Protein AF-A0A2A4T6I7-F1 (afdb_monomer_lite)

pLDDT: mean 93.02, std 5.35, range [56.22, 97.38]

Radius of gyration: 20.22 Å; chains: 1; bounding box: 38×18×55 Å

Sequence (75 aa):
MSVFFLVIVLVGWFTSEYFGNPGILIFAIIFSVGMNGTSFWFSDKIAIRSAGAKEADGNQYKDLHNIVENLAITA

Foldseek 3Di:
DVVQLVVLLVVQVVVCVVVVHCVSNVVSNVVSVVVVVCCVVCVVVVVCVVVVHDDDPCVNPVVVVVVVVVVVVVD

Structure (mmCIF, N/CA/C/O backbone):
data_AF-A0A2A4T6I7-F1
#
_entry.id   AF-A0A2A4T6I7-F1
#
loop_
_atom_site.group_PDB
_atom_site.id
_atom_site.type_symbol
_atom_site.label_atom_id
_atom_site.label_alt_id
_atom_site.label_comp_id
_atom_site.label_asym_id
_atom_site.label_entity_id
_atom_site.label_seq_id
_atom_site.pdbx_PDB_ins_code
_atom_site.Cartn_x
_atom_site.Cartn_y
_atom_site.Cartn_z
_atom_site.occupancy
_atom_site.B_iso_or_equiv
_atom_site.auth_seq_id
_atom_site.auth_comp_id
_atom_site.auth_asym_id
_atom_site.auth_atom_id
_atom_site.pdbx_PDB_model_num
ATOM 1 N N . MET A 1 1 ? 3.806 -7.806 2.775 1.00 77.44 1 MET A N 1
ATOM 2 C CA . MET A 1 1 ? 4.554 -6.680 2.176 1.00 77.44 1 MET A CA 1
ATOM 3 C C . MET A 1 1 ? 5.622 -7.168 1.194 1.00 77.44 1 MET A C 1
ATOM 5 O O . MET A 1 1 ? 5.478 -6.898 0.009 1.00 77.44 1 MET A O 1
ATOM 9 N N . SER A 1 2 ? 6.578 -8.022 1.590 1.00 85.81 2 SER A N 1
ATOM 10 C CA . SER A 1 2 ? 7.620 -8.536 0.669 1.00 85.81 2 SER A CA 1
ATOM 11 C C . SER A 1 2 ? 7.099 -9.361 -0.519 1.00 85.81 2 SER A C 1
ATOM 13 O O . SER A 1 2 ? 7.609 -9.223 -1.625 1.00 85.81 2 SER A O 1
ATOM 15 N N . VAL A 1 3 ? 6.050 -10.172 -0.328 1.00 93.69 3 VAL A N 1
ATOM 16 C CA . VAL A 1 3 ? 5.437 -10.954 -1.424 1.00 93.69 3 VAL A CA 1
ATOM 17 C C . VAL A 1 3 ? 4.832 -10.042 -2.493 1.00 93.69 3 VAL A C 1
ATOM 19 O O . VAL A 1 3 ? 5.070 -10.251 -3.675 1.00 93.69 3 VAL A O 1
ATOM 22 N N . PHE A 1 4 ? 4.106 -8.996 -2.087 1.00 92.38 4 PHE A N 1
ATOM 23 C CA . PHE A 1 4 ? 3.540 -8.015 -3.017 1.00 92.38 4 PHE A CA 1
ATOM 24 C C . PHE A 1 4 ? 4.638 -7.332 -3.836 1.00 92.38 4 PHE A C 1
ATOM 26 O O . PHE A 1 4 ? 4.528 -7.253 -5.055 1.00 92.38 4 PHE A O 1
ATOM 33 N N . PHE A 1 5 ? 5.728 -6.917 -3.181 1.00 93.69 5 PHE A N 1
ATOM 34 C CA . PHE A 1 5 ? 6.871 -6.323 -3.870 1.00 93.69 5 PHE A CA 1
ATOM 35 C C . PHE A 1 5 ? 7.473 -7.261 -4.918 1.00 93.69 5 PHE A C 1
ATOM 37 O O . PHE A 1 5 ? 7.634 -6.868 -6.070 1.00 93.69 5 PHE A O 1
ATOM 44 N N . LEU A 1 6 ? 7.740 -8.515 -4.547 1.00 95.88 6 LEU A N 1
ATOM 45 C CA . LEU A 1 6 ? 8.288 -9.509 -5.470 1.00 95.88 6 LEU A CA 1
ATOM 46 C C . LEU A 1 6 ? 7.366 -9.753 -6.668 1.00 95.88 6 LEU A C 1
ATOM 48 O O . LEU A 1 6 ? 7.840 -9.791 -7.799 1.00 95.88 6 LEU A O 1
ATOM 52 N N . VAL A 1 7 ? 6.056 -9.865 -6.438 1.00 96.94 7 VAL A N 1
ATOM 53 C CA . VAL A 1 7 ? 5.076 -10.061 -7.515 1.00 96.94 7 VAL A CA 1
ATOM 54 C C . VAL A 1 7 ? 5.063 -8.868 -8.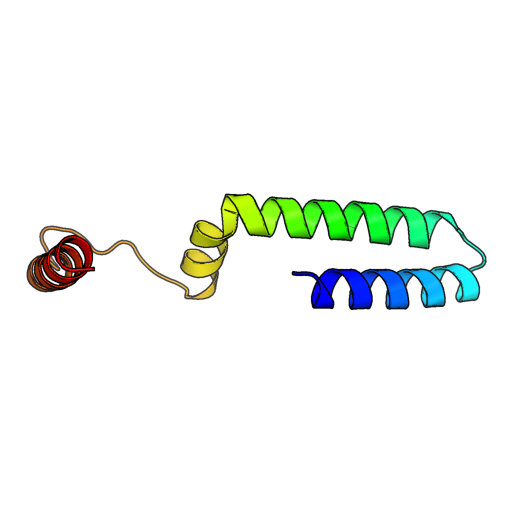473 1.00 96.94 7 VAL A C 1
ATOM 56 O O . VAL A 1 7 ? 5.150 -9.067 -9.682 1.00 96.94 7 VAL A O 1
ATOM 59 N N . ILE A 1 8 ? 5.006 -7.634 -7.961 1.00 96.81 8 ILE A N 1
ATOM 60 C CA . ILE A 1 8 ? 4.987 -6.433 -8.811 1.00 96.81 8 ILE A CA 1
ATOM 61 C C . ILE A 1 8 ? 6.287 -6.284 -9.604 1.00 96.81 8 ILE A C 1
ATOM 63 O O . ILE A 1 8 ? 6.237 -5.968 -10.790 1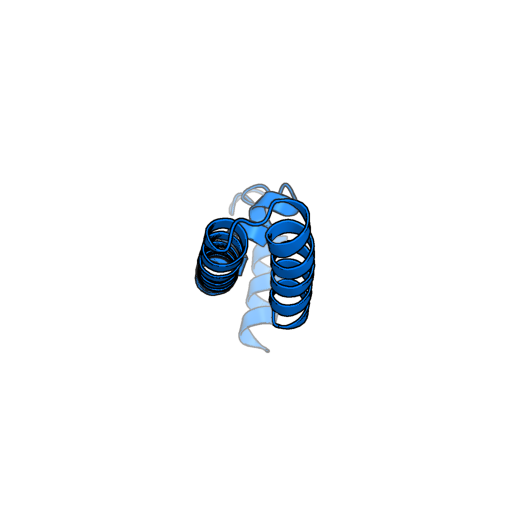.00 96.81 8 ILE A O 1
ATOM 67 N N . VAL A 1 9 ? 7.442 -6.547 -8.990 1.00 96.00 9 VAL A N 1
ATOM 68 C CA . VAL A 1 9 ? 8.734 -6.483 -9.686 1.00 96.00 9 VAL A CA 1
ATOM 69 C C . VAL A 1 9 ? 8.840 -7.561 -10.765 1.00 96.00 9 VAL A C 1
ATOM 71 O O . VAL A 1 9 ? 9.290 -7.255 -11.864 1.00 96.00 9 VAL A O 1
ATOM 74 N N . LEU A 1 10 ? 8.378 -8.790 -10.506 1.00 97.25 10 LEU A N 1
ATOM 75 C CA . LEU A 1 10 ? 8.368 -9.863 -11.508 1.00 97.25 10 LEU A CA 1
ATOM 76 C C . LEU A 1 10 ? 7.471 -9.527 -12.704 1.00 97.25 10 LEU A C 1
ATOM 78 O O . LEU A 1 10 ? 7.894 -9.678 -13.850 1.00 97.25 10 LEU A O 1
ATOM 82 N N . VAL A 1 11 ? 6.257 -9.028 -12.451 1.00 97.19 11 VAL A N 1
ATOM 83 C CA . VAL A 1 11 ? 5.342 -8.581 -13.514 1.00 97.19 11 VAL A CA 1
ATOM 84 C C . VAL A 1 11 ? 5.945 -7.404 -14.280 1.00 97.19 11 VAL A C 1
ATOM 86 O O . VAL A 1 11 ? 5.920 -7.394 -15.510 1.00 97.19 11 VAL A O 1
ATOM 89 N N . GLY A 1 12 ? 6.524 -6.434 -13.570 1.00 96.25 12 GLY A N 1
ATOM 90 C CA . GLY A 1 12 ? 7.191 -5.280 -14.164 1.00 96.25 12 GLY A CA 1
ATOM 91 C C . GLY A 1 12 ? 8.369 -5.678 -15.047 1.00 96.25 12 GLY A C 1
ATOM 92 O O . GLY A 1 12 ? 8.509 -5.135 -16.137 1.00 96.25 12 GLY A O 1
ATOM 93 N N . TRP A 1 13 ? 9.169 -6.660 -14.626 1.00 96.56 13 TRP A N 1
ATOM 94 C CA . TRP A 1 13 ? 10.302 -7.173 -15.397 1.00 96.56 13 TRP A CA 1
ATOM 95 C C . TRP A 1 13 ? 9.841 -7.870 -16.678 1.00 96.56 13 TRP A C 1
ATOM 97 O O . TRP A 1 13 ? 10.278 -7.497 -17.763 1.00 96.56 13 TRP A O 1
ATOM 107 N N . PHE A 1 14 ? 8.883 -8.798 -16.576 1.00 97.38 14 PHE A N 1
ATOM 108 C CA . PHE A 1 14 ? 8.326 -9.486 -17.745 1.00 97.38 14 PHE A CA 1
ATOM 109 C C . PHE A 1 14 ? 7.723 -8.502 -18.759 1.00 97.38 14 PHE A C 1
ATOM 111 O O . PHE A 1 14 ? 7.958 -8.595 -19.962 1.00 97.38 14 PHE A O 1
ATOM 118 N N . THR A 1 15 ? 6.974 -7.519 -18.260 1.00 96.19 15 THR A N 1
ATOM 119 C CA . THR A 1 15 ? 6.338 -6.485 -19.083 1.00 96.19 15 THR A CA 1
ATOM 120 C C . THR A 1 15 ? 7.382 -5.555 -19.708 1.00 96.19 15 THR A C 1
ATOM 122 O O . THR A 1 15 ? 7.272 -5.195 -20.876 1.00 96.19 15 THR A O 1
ATOM 125 N N . SER A 1 16 ? 8.424 -5.190 -18.960 1.00 96.44 16 SER A N 1
ATOM 126 C CA . SER A 1 16 ? 9.519 -4.349 -19.445 1.00 96.44 16 SER A CA 1
ATOM 127 C C . SER A 1 16 ? 10.236 -4.978 -20.636 1.00 96.44 16 SER A C 1
ATOM 129 O O . SER A 1 16 ? 10.460 -4.280 -21.623 1.00 96.44 16 SER A O 1
ATOM 131 N N . GLU A 1 17 ? 10.500 -6.286 -20.584 1.00 95.25 17 GLU A N 1
ATOM 132 C CA . GLU A 1 17 ? 11.128 -7.001 -21.698 1.00 95.25 17 GLU A CA 1
ATOM 133 C C . GLU A 1 17 ? 10.187 -7.186 -22.885 1.00 95.25 17 GLU A C 1
ATOM 135 O O . GLU A 1 17 ? 10.582 -6.951 -24.025 1.00 95.25 17 GLU A O 1
ATOM 140 N N . TYR A 1 18 ? 8.918 -7.526 -22.642 1.00 96.44 18 TYR A N 1
ATOM 141 C CA . TYR A 1 18 ? 7.938 -7.690 -23.719 1.00 96.44 18 TYR A CA 1
ATOM 142 C C . TYR A 1 18 ? 7.763 -6.412 -24.556 1.00 96.44 18 TYR A C 1
ATOM 144 O O . TYR A 1 18 ? 7.641 -6.473 -25.778 1.00 96.44 18 TYR A O 1
ATOM 152 N N . PHE A 1 19 ? 7.770 -5.246 -23.906 1.00 95.56 19 PHE A N 1
ATOM 153 C CA . PHE A 1 19 ? 7.644 -3.949 -24.573 1.00 95.56 19 PHE A CA 1
ATOM 154 C C . PHE A 1 19 ? 8.993 -3.289 -24.904 1.00 95.56 19 PHE A C 1
ATOM 156 O O . PHE A 1 19 ? 9.001 -2.184 -25.447 1.00 95.56 19 PHE A O 1
ATOM 163 N N . GLY A 1 20 ? 10.124 -3.922 -24.566 1.00 95.06 20 GLY A N 1
ATOM 164 C CA . GLY A 1 20 ? 11.468 -3.371 -24.763 1.00 95.06 20 GLY A CA 1
ATOM 165 C C . GLY A 1 20 ? 11.693 -2.019 -24.074 1.00 95.06 20 GLY A C 1
ATOM 166 O O . GLY A 1 20 ? 12.471 -1.198 -24.559 1.00 95.06 20 GLY A O 1
ATOM 167 N N . ASN A 1 21 ? 10.977 -1.744 -22.979 1.00 95.81 21 ASN A N 1
ATOM 168 C CA . ASN A 1 21 ? 10.992 -0.450 -22.302 1.00 95.81 21 ASN A CA 1
ATOM 169 C C . ASN A 1 21 ? 11.406 -0.604 -20.826 1.00 95.81 21 ASN A C 1
ATOM 171 O O . ASN A 1 21 ? 10.576 -0.991 -19.992 1.00 95.81 21 ASN A O 1
ATOM 175 N N . PRO A 1 22 ? 12.654 -0.246 -20.461 1.00 93.06 22 PRO A N 1
ATOM 176 C CA . PRO A 1 22 ? 13.150 -0.343 -19.084 1.00 93.06 22 PRO A CA 1
ATOM 177 C C . PRO A 1 22 ? 12.427 0.598 -18.108 1.00 93.06 22 PRO A C 1
ATOM 179 O O . PRO A 1 22 ? 12.418 0.358 -16.899 1.00 93.06 22 PRO A O 1
ATOM 182 N N . GLY A 1 23 ? 11.765 1.646 -18.611 1.00 96.50 23 GLY A N 1
ATOM 183 C CA . GLY A 1 23 ? 10.977 2.571 -17.798 1.00 96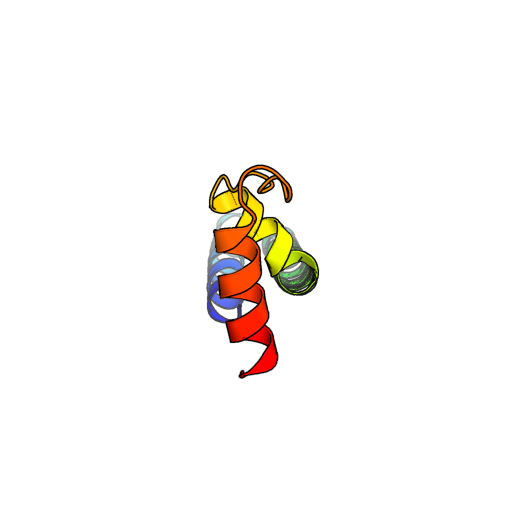.50 23 GLY A CA 1
ATOM 184 C C . GLY A 1 23 ? 9.816 1.896 -17.064 1.00 96.50 23 GLY A C 1
ATOM 185 O O . GLY A 1 23 ? 9.460 2.325 -15.968 1.00 96.50 23 GLY A O 1
ATOM 186 N N . ILE A 1 24 ? 9.271 0.802 -17.612 1.00 95.75 24 ILE A N 1
ATOM 187 C CA . ILE A 1 24 ? 8.183 0.034 -16.985 1.00 95.75 24 ILE A CA 1
ATOM 188 C C . ILE A 1 24 ? 8.665 -0.613 -15.682 1.00 95.75 24 ILE A C 1
ATOM 190 O O . ILE A 1 24 ? 7.982 -0.521 -14.661 1.00 95.75 24 ILE A O 1
ATOM 194 N N . LEU A 1 25 ? 9.859 -1.211 -15.683 1.00 95.94 25 LEU A N 1
ATOM 195 C CA . LEU A 1 25 ? 10.426 -1.827 -14.485 1.00 95.94 25 LEU A CA 1
ATOM 196 C C . LEU A 1 25 ? 10.737 -0.778 -13.409 1.00 95.94 25 LEU A C 1
ATOM 198 O O . LEU A 1 25 ? 10.408 -0.978 -12.240 1.00 95.94 25 LEU A O 1
ATOM 202 N N . ILE A 1 26 ? 11.314 0.362 -13.803 1.00 96.00 26 ILE A N 1
ATOM 203 C CA . ILE A 1 26 ? 11.607 1.473 -12.884 1.00 96.00 26 ILE A CA 1
ATOM 204 C C . ILE A 1 26 ? 10.312 1.983 -12.240 1.00 96.00 26 ILE A C 1
ATOM 206 O O . ILE A 1 26 ? 10.244 2.129 -11.017 1.00 96.00 26 ILE A O 1
ATOM 210 N N . PHE A 1 27 ? 9.265 2.196 -13.042 1.00 96.94 27 PHE A N 1
ATOM 211 C CA . PHE A 1 27 ? 7.951 2.587 -12.541 1.00 96.94 27 PHE A CA 1
ATOM 212 C C . PHE A 1 27 ? 7.376 1.544 -11.575 1.00 96.94 27 PHE A C 1
ATOM 214 O O . PHE A 1 27 ? 6.932 1.910 -10.489 1.00 96.94 27 PHE A O 1
ATOM 221 N N . ALA A 1 28 ? 7.421 0.254 -11.923 1.00 96.44 28 ALA A N 1
ATOM 222 C CA . ALA A 1 28 ? 6.908 -0.825 -11.082 1.00 96.44 28 ALA A CA 1
ATOM 223 C C . ALA A 1 28 ? 7.609 -0.883 -9.714 1.00 96.44 28 ALA A C 1
ATOM 225 O O . ALA A 1 28 ? 6.947 -1.049 -8.689 1.00 96.44 28 ALA A O 1
ATOM 226 N N . ILE A 1 29 ? 8.932 -0.687 -9.679 1.00 96.12 29 ILE A N 1
ATOM 227 C CA . ILE A 1 29 ? 9.706 -0.635 -8.432 1.00 96.12 29 ILE A CA 1
ATOM 228 C C . ILE A 1 29 ? 9.279 0.568 -7.586 1.00 96.12 29 ILE A C 1
ATOM 230 O O . ILE A 1 29 ? 8.933 0.391 -6.417 1.00 96.12 29 ILE A O 1
ATOM 234 N N . ILE A 1 30 ? 9.258 1.777 -8.161 1.00 97.12 30 ILE A N 1
ATOM 235 C CA . ILE A 1 30 ? 8.863 3.004 -7.445 1.00 97.12 30 ILE A CA 1
ATOM 236 C C . ILE A 1 30 ? 7.437 2.871 -6.908 1.00 97.12 30 ILE A C 1
ATOM 238 O O . ILE A 1 30 ? 7.190 3.135 -5.730 1.00 97.12 30 ILE A O 1
ATOM 242 N N . PHE A 1 31 ? 6.512 2.411 -7.750 1.00 95.94 31 PHE A N 1
ATOM 243 C CA . PHE A 1 31 ? 5.126 2.166 -7.377 1.00 95.94 31 PHE A CA 1
ATOM 244 C C . PHE A 1 31 ? 5.034 1.169 -6.224 1.00 95.94 31 PHE A C 1
ATOM 246 O O . PHE A 1 31 ? 4.369 1.435 -5.226 1.00 95.94 31 PHE A O 1
ATOM 253 N N . SER A 1 32 ? 5.741 0.041 -6.315 1.00 95.56 32 SER A N 1
ATOM 254 C CA . SER A 1 32 ? 5.698 -0.976 -5.275 1.00 95.56 32 SER A CA 1
ATOM 255 C C . SER A 1 32 ? 6.275 -0.478 -3.952 1.00 95.56 32 SER A C 1
ATOM 257 O O . SER A 1 32 ? 5.718 -0.781 -2.898 1.00 95.56 32 SER A O 1
ATOM 259 N N . VAL A 1 33 ? 7.377 0.274 -3.970 1.00 95.31 33 VAL A N 1
ATOM 260 C CA . VAL A 1 33 ? 7.957 0.858 -2.751 1.00 95.31 33 VAL A CA 1
ATOM 261 C C . VAL A 1 33 ? 7.002 1.890 -2.152 1.00 95.31 33 VAL A C 1
ATOM 263 O O . VAL A 1 33 ? 6.724 1.833 -0.955 1.00 95.31 33 VAL A O 1
ATOM 266 N N . GLY A 1 34 ? 6.427 2.767 -2.978 1.00 95.31 34 GLY A N 1
ATOM 267 C CA . GLY A 1 34 ? 5.424 3.741 -2.546 1.00 95.31 34 GLY A CA 1
ATOM 268 C C . GLY A 1 34 ? 4.184 3.080 -1.938 1.00 95.31 34 GLY A C 1
ATOM 269 O O . GLY A 1 34 ? 3.713 3.494 -0.879 1.00 95.31 34 GLY A O 1
ATOM 270 N N . MET A 1 35 ? 3.693 1.999 -2.545 1.00 93.00 35 MET A N 1
ATOM 271 C CA . MET A 1 35 ? 2.570 1.216 -2.025 1.00 93.00 35 MET A CA 1
ATOM 272 C C . MET A 1 35 ? 2.908 0.502 -0.717 1.00 93.00 35 MET A C 1
ATOM 274 O O . MET A 1 35 ? 2.084 0.485 0.194 1.00 93.00 35 MET A O 1
ATOM 278 N N . ASN A 1 36 ? 4.113 -0.058 -0.581 1.00 92.75 36 ASN A N 1
ATOM 279 C CA . ASN A 1 36 ? 4.545 -0.661 0.682 1.00 92.75 36 ASN A CA 1
ATOM 280 C C . ASN A 1 36 ? 4.656 0.392 1.786 1.00 92.75 36 ASN A C 1
ATOM 282 O O . ASN A 1 36 ? 4.184 0.153 2.893 1.00 92.75 36 ASN A O 1
ATOM 286 N N . GLY A 1 37 ? 5.221 1.562 1.477 1.00 93.19 37 GLY A N 1
ATOM 287 C CA . GLY A 1 37 ? 5.295 2.672 2.417 1.00 93.19 37 GLY A CA 1
ATOM 288 C C . GLY A 1 37 ? 3.904 3.127 2.851 1.00 93.19 37 GLY A C 1
ATOM 289 O O . GLY A 1 37 ? 3.562 3.050 4.026 1.00 93.19 37 GLY A O 1
ATOM 290 N N . THR A 1 38 ? 3.055 3.530 1.909 1.00 90.88 38 THR A N 1
ATOM 291 C CA . THR A 1 38 ? 1.686 3.975 2.227 1.00 90.88 38 THR A CA 1
ATOM 292 C C . THR A 1 38 ? 0.890 2.916 2.991 1.00 90.88 38 THR A C 1
ATOM 294 O O . THR A 1 38 ? 0.229 3.251 3.970 1.00 90.88 38 THR A O 1
ATOM 297 N N . SER A 1 39 ? 1.017 1.639 2.627 1.00 89.69 39 SER A N 1
ATOM 298 C CA . SER A 1 39 ? 0.380 0.545 3.365 1.00 89.69 39 SER A CA 1
ATOM 299 C C . SER A 1 39 ? 0.937 0.383 4.776 1.00 89.69 39 SER A C 1
ATOM 301 O O . SER A 1 39 ? 0.187 -0.003 5.658 1.00 89.69 39 SER A O 1
ATOM 303 N N . PHE A 1 40 ? 2.217 0.672 5.019 1.00 90.12 40 PHE A N 1
ATOM 304 C CA . PHE A 1 40 ? 2.808 0.607 6.355 1.00 90.12 40 PHE A CA 1
ATOM 305 C C . PHE A 1 40 ? 2.290 1.738 7.258 1.00 90.12 40 PHE A C 1
ATOM 307 O O . PHE A 1 40 ? 1.781 1.460 8.341 1.00 90.12 40 PHE A O 1
ATOM 314 N N . TRP A 1 41 ? 2.343 2.993 6.794 1.00 92.12 41 TRP A N 1
ATOM 315 C CA . TRP A 1 41 ? 1.941 4.163 7.596 1.00 92.12 41 TRP A CA 1
ATOM 316 C C . TRP A 1 41 ? 0.428 4.361 7.731 1.00 92.12 41 TRP A C 1
ATOM 318 O O . TRP A 1 41 ? -0.007 4.983 8.693 1.00 92.12 41 TRP A O 1
ATOM 328 N N . PHE A 1 42 ? -0.369 3.866 6.783 1.00 93.88 42 PHE A N 1
ATOM 329 C CA . PHE A 1 42 ? -1.826 4.047 6.771 1.00 93.88 42 PHE A CA 1
ATOM 330 C C . PHE A 1 42 ? -2.591 2.714 6.803 1.00 93.88 42 PHE A C 1
ATOM 332 O O . PHE A 1 42 ? -3.747 2.659 6.374 1.00 93.88 42 PHE A O 1
ATOM 339 N N . SER A 1 43 ? -1.954 1.633 7.275 1.00 92.56 43 SER A N 1
ATOM 340 C CA . SER A 1 43 ? -2.552 0.285 7.335 1.00 92.56 43 SER A CA 1
ATOM 341 C C . SER A 1 43 ? -3.882 0.262 8.086 1.00 92.56 43 SER A C 1
ATOM 343 O O . SER A 1 43 ? -4.840 -0.343 7.608 1.00 92.56 43 SER A O 1
ATOM 345 N N . ASP A 1 44 ? -3.957 0.954 9.222 1.00 92.31 44 ASP A N 1
ATOM 346 C CA . ASP A 1 44 ? -5.147 1.091 10.062 1.00 92.31 44 ASP A CA 1
ATOM 347 C C . ASP A 1 44 ? -6.320 1.682 9.269 1.00 92.31 44 ASP A C 1
ATOM 349 O O . ASP A 1 44 ? -7.401 1.096 9.196 1.00 92.31 44 ASP A O 1
ATOM 353 N N . LYS A 1 45 ? -6.089 2.800 8.573 1.00 91.50 45 LYS A N 1
ATOM 354 C CA . LYS A 1 45 ? -7.127 3.487 7.795 1.00 91.50 45 LYS A CA 1
ATOM 355 C C . LYS A 1 45 ? -7.580 2.656 6.607 1.00 91.50 45 LYS A C 1
ATOM 357 O O . LYS A 1 45 ? -8.763 2.669 6.267 1.00 91.50 45 LYS A O 1
ATOM 362 N N . ILE A 1 46 ? -6.649 1.951 5.967 1.00 91.12 46 ILE A N 1
ATOM 363 C CA . ILE A 1 46 ? -6.952 1.054 4.851 1.00 91.12 46 ILE A CA 1
ATOM 364 C C . ILE A 1 46 ? -7.832 -0.101 5.341 1.00 91.12 46 ILE A C 1
ATOM 366 O O . ILE A 1 46 ? -8.846 -0.376 4.706 1.00 91.12 46 ILE A O 1
ATOM 370 N N . ALA A 1 47 ? -7.497 -0.723 6.475 1.00 94.00 47 ALA A N 1
ATOM 371 C CA . ALA A 1 47 ? -8.259 -1.831 7.051 1.00 94.00 47 ALA A CA 1
ATOM 372 C C . ALA A 1 47 ? -9.670 -1.411 7.499 1.00 94.00 47 ALA A C 1
ATOM 374 O O . ALA A 1 47 ? -10.649 -2.083 7.184 1.00 94.00 47 ALA A O 1
ATOM 375 N N . ILE A 1 48 ? -9.795 -0.266 8.178 1.00 94.19 48 ILE A N 1
ATOM 376 C CA . ILE A 1 48 ? -11.093 0.279 8.612 1.00 94.19 48 ILE A CA 1
ATOM 377 C C . ILE A 1 48 ? -11.993 0.536 7.395 1.00 94.19 48 ILE A C 1
ATOM 379 O O . ILE A 1 48 ? -13.159 0.137 7.374 1.00 94.19 48 ILE A O 1
ATOM 383 N N . ARG A 1 49 ? -11.448 1.164 6.345 1.00 93.62 49 ARG A N 1
ATOM 384 C CA . ARG A 1 49 ? -12.204 1.465 5.122 1.00 93.62 49 ARG A CA 1
ATOM 385 C C . ARG A 1 49 ? -12.556 0.213 4.325 1.00 93.62 49 ARG A C 1
ATOM 387 O O . ARG A 1 49 ? -13.666 0.140 3.807 1.00 93.62 49 ARG A O 1
ATOM 394 N N . SER A 1 50 ? -11.649 -0.758 4.218 1.00 93.44 50 SER A N 1
ATOM 395 C CA . SER A 1 50 ? -11.901 -1.993 3.465 1.00 93.44 50 SER A CA 1
ATOM 396 C C . SER A 1 50 ? -12.955 -2.876 4.130 1.00 93.44 50 SER A C 1
ATOM 398 O O . SER A 1 50 ? -13.734 -3.517 3.431 1.00 93.44 50 SER A O 1
ATOM 400 N N . ALA A 1 51 ? -13.040 -2.851 5.462 1.00 94.69 51 ALA A N 1
ATOM 401 C CA . ALA A 1 51 ? -14.093 -3.519 6.222 1.00 94.69 51 ALA A CA 1
ATOM 402 C C . ALA A 1 51 ? -15.461 -2.815 6.125 1.00 94.69 51 ALA A C 1
ATOM 404 O O . ALA A 1 51 ? -16.449 -3.327 6.649 1.00 94.69 51 ALA A O 1
ATOM 405 N N . GLY A 1 52 ? -15.535 -1.632 5.500 1.00 93.69 52 GLY A N 1
ATOM 406 C CA . GLY A 1 52 ? -16.744 -0.807 5.501 1.00 93.69 52 GLY A CA 1
ATOM 407 C C . GLY A 1 52 ? -17.144 -0.359 6.909 1.00 93.69 52 GLY A C 1
ATOM 408 O O . GLY A 1 52 ? -18.330 -0.152 7.178 1.00 93.69 52 GLY A O 1
ATOM 409 N N . ALA A 1 53 ? -16.168 -0.255 7.816 1.00 92.88 53 ALA A N 1
ATOM 410 C CA . ALA A 1 53 ? -16.425 0.067 9.206 1.00 92.88 53 ALA A CA 1
ATOM 411 C C . ALA A 1 53 ? -17.017 1.475 9.329 1.00 92.88 53 ALA A C 1
ATOM 413 O O . ALA A 1 53 ? -16.630 2.412 8.623 1.00 92.88 53 ALA A O 1
ATOM 414 N N . LYS A 1 54 ? -17.973 1.606 10.245 1.00 90.25 54 LYS A N 1
ATOM 415 C CA . LYS A 1 54 ? -18.589 2.876 10.620 1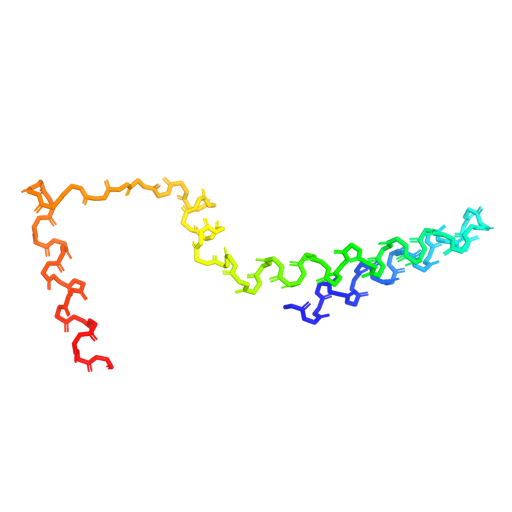.00 90.25 54 LYS A CA 1
ATOM 416 C C . LYS A 1 54 ? -18.154 3.225 12.029 1.00 90.25 54 LYS A C 1
ATOM 418 O O . LYS A 1 54 ? -17.900 2.334 12.837 1.00 90.25 54 LYS A O 1
ATOM 423 N N . GLU A 1 55 ? -18.081 4.518 12.304 1.00 90.88 55 GLU A N 1
ATOM 424 C CA . GLU A 1 55 ? -17.795 5.005 13.645 1.00 90.88 55 GLU A CA 1
ATOM 425 C C . GLU A 1 55 ? -18.880 4.517 14.613 1.00 90.88 55 GLU A C 1
ATOM 427 O O . GLU A 1 55 ? -20.079 4.648 14.345 1.00 90.88 55 GLU A O 1
ATOM 432 N N . ALA A 1 56 ? -18.450 3.893 15.707 1.00 91.19 56 ALA A N 1
ATOM 433 C CA . ALA A 1 56 ? -19.341 3.453 16.764 1.00 91.19 56 ALA A CA 1
ATOM 434 C C . ALA A 1 56 ? -19.593 4.640 17.699 1.00 91.19 56 ALA A C 1
ATOM 436 O O . ALA A 1 56 ? -18.697 5.077 18.418 1.00 91.19 56 ALA A O 1
ATOM 437 N N . ASP A 1 57 ? -20.812 5.183 17.666 1.00 92.19 57 ASP A N 1
ATOM 438 C CA . ASP A 1 57 ? -21.203 6.259 18.574 1.00 92.19 57 ASP A CA 1
ATOM 439 C C . ASP A 1 57 ? -21.047 5.823 20.039 1.00 92.19 57 ASP A C 1
ATOM 441 O O . ASP A 1 57 ? -21.587 4.801 20.473 1.00 92.19 57 ASP A O 1
ATOM 445 N N . GLY A 1 58 ? -20.316 6.625 20.812 1.00 85.56 58 GLY A N 1
ATOM 446 C CA . GLY A 1 58 ? -19.976 6.296 22.191 1.00 85.56 58 GLY A CA 1
ATOM 447 C C . GLY A 1 58 ? -21.154 6.319 23.157 1.00 85.56 58 GLY A C 1
ATOM 448 O O . GLY A 1 58 ? -21.034 5.765 24.245 1.00 85.56 58 GLY A O 1
ATOM 449 N N . ASN A 1 59 ? -22.291 6.923 22.798 1.00 87.06 59 ASN A N 1
ATOM 450 C CA . ASN A 1 59 ? -23.485 6.896 23.634 1.00 87.06 59 ASN A CA 1
ATOM 451 C C . ASN A 1 59 ? -24.394 5.707 23.296 1.00 87.06 59 ASN A C 1
ATOM 453 O O . ASN A 1 59 ? -24.971 5.107 24.202 1.00 87.06 59 ASN A O 1
ATOM 457 N N . GLN A 1 60 ? -24.483 5.350 22.014 1.00 93.00 60 GLN A N 1
ATOM 458 C CA . GLN A 1 60 ? -25.270 4.223 21.523 1.00 93.00 60 GLN A CA 1
ATOM 459 C C . GLN A 1 60 ? -24.596 2.866 21.782 1.00 93.00 60 GLN A C 1
ATOM 461 O O . GLN A 1 60 ? -25.290 1.891 22.062 1.00 93.00 60 GLN A O 1
ATOM 466 N N . TYR A 1 61 ? -23.263 2.793 21.719 1.00 93.19 61 TYR A N 1
ATOM 467 C CA . TYR A 1 61 ? -22.495 1.544 21.814 1.00 93.19 61 TYR A CA 1
ATOM 468 C C . TYR A 1 61 ? -21.547 1.509 23.027 1.00 93.19 61 TYR A C 1
ATOM 470 O O . TYR A 1 61 ? -20.425 1.011 22.934 1.00 93.19 61 TYR A O 1
ATOM 478 N N . LYS A 1 62 ? -21.994 2.009 24.189 1.00 93.19 62 LYS A N 1
ATOM 479 C CA . LYS A 1 62 ? -21.194 2.039 25.434 1.00 93.19 62 LYS A CA 1
ATOM 480 C C . LYS A 1 62 ? -20.634 0.677 25.835 1.00 93.19 62 LYS A C 1
ATOM 482 O O . LYS A 1 62 ? -19.451 0.576 26.141 1.00 93.19 62 LYS A O 1
ATOM 487 N N . ASP A 1 63 ? -21.461 -0.365 25.802 1.00 93.81 63 ASP A N 1
ATOM 488 C CA . ASP A 1 63 ? -21.037 -1.709 26.210 1.00 93.81 63 ASP A CA 1
ATOM 489 C C . ASP A 1 63 ? -19.928 -2.251 25.302 1.00 93.81 63 ASP A C 1
ATOM 491 O O . ASP A 1 63 ? -18.972 -2.856 25.786 1.00 93.81 63 ASP A O 1
ATOM 495 N N . LEU A 1 64 ? -20.006 -1.969 23.996 1.00 93.12 64 LEU A N 1
ATOM 496 C CA . LEU A 1 64 ? -18.964 -2.338 23.040 1.00 93.12 64 LEU A CA 1
ATOM 497 C C . LEU A 1 64 ? -17.643 -1.632 23.367 1.00 93.12 64 LEU A C 1
ATOM 499 O O . LEU A 1 64 ? -16.601 -2.284 23.400 1.00 93.12 64 LEU A O 1
ATOM 503 N N . HIS A 1 65 ? -17.681 -0.325 23.642 1.00 93.69 65 HIS A N 1
ATOM 504 C CA . HIS A 1 65 ? -16.487 0.428 24.026 1.00 93.69 65 HIS A CA 1
ATOM 505 C C . HIS A 1 65 ? -15.879 -0.086 25.332 1.00 93.69 65 HIS A C 1
ATOM 507 O O . HIS A 1 65 ? -14.680 -0.337 25.360 1.00 93.69 65 HIS A O 1
ATOM 513 N N . ASN A 1 66 ? -16.692 -0.352 26.357 1.00 93.88 66 ASN A N 1
ATOM 514 C CA . ASN A 1 66 ? -16.210 -0.893 27.630 1.00 93.88 66 ASN A CA 1
ATOM 515 C C . ASN A 1 66 ? -15.518 -2.256 27.453 1.00 93.88 66 ASN A C 1
ATOM 517 O O . ASN A 1 66 ? -14.490 -2.519 28.072 1.00 93.88 66 ASN A O 1
ATOM 521 N N . ILE A 1 67 ? -16.065 -3.138 26.608 1.00 94.50 67 ILE A N 1
ATOM 522 C CA . ILE A 1 67 ? -15.453 -4.443 26.315 1.00 94.50 67 ILE A CA 1
ATOM 523 C C . ILE A 1 67 ? -14.092 -4.258 25.633 1.00 94.50 67 ILE A C 1
ATOM 525 O O . ILE A 1 67 ? -13.110 -4.865 26.061 1.00 94.50 67 ILE A O 1
ATOM 529 N N . VAL A 1 68 ? -14.021 -3.417 24.596 1.00 93.19 68 VAL A N 1
ATOM 530 C CA . VAL A 1 68 ? -12.775 -3.151 23.857 1.00 93.19 68 VAL A CA 1
ATOM 531 C C . VAL A 1 68 ? -11.729 -2.474 24.749 1.00 93.19 68 VAL A C 1
ATOM 533 O O . VAL A 1 68 ? -10.560 -2.844 24.693 1.00 93.19 68 VAL A O 1
ATOM 536 N N . GLU A 1 69 ? -12.135 -1.535 25.604 1.00 92.56 69 GLU A N 1
ATOM 537 C CA . GLU A 1 69 ? -11.253 -0.835 26.543 1.00 92.56 69 GLU A CA 1
ATOM 538 C C . GLU A 1 69 ? -10.671 -1.792 27.591 1.00 92.56 69 GLU A C 1
ATOM 540 O O . GLU A 1 69 ? -9.456 -1.834 27.780 1.00 92.56 69 GLU A O 1
ATOM 545 N N . ASN A 1 70 ? -11.502 -2.648 28.195 1.00 94.81 70 ASN A N 1
ATOM 546 C CA . ASN A 1 70 ? -11.033 -3.671 29.134 1.00 94.81 70 ASN A CA 1
ATOM 547 C C . ASN A 1 70 ? -10.040 -4.652 28.483 1.00 94.81 70 ASN A C 1
ATOM 549 O O . ASN A 1 70 ? -9.052 -5.047 29.109 1.00 94.81 70 ASN A O 1
ATOM 553 N N . LEU A 1 71 ? -10.276 -5.030 27.220 1.00 94.00 71 LEU A N 1
ATOM 554 C CA . LEU A 1 71 ? -9.358 -5.869 26.443 1.00 94.00 71 LEU A CA 1
ATOM 555 C C . LEU A 1 71 ? -8.027 -5.156 26.177 1.00 94.00 71 LEU A C 1
ATOM 557 O O . LEU A 1 71 ? -6.977 -5.762 26.361 1.00 94.00 71 LEU A O 1
ATOM 561 N N . ALA A 1 72 ? -8.061 -3.882 25.784 1.00 92.31 72 ALA A N 1
ATOM 562 C CA . ALA A 1 72 ? -6.864 -3.099 25.478 1.00 92.31 72 ALA A CA 1
ATOM 563 C C . ALA A 1 72 ? -5.996 -2.804 26.713 1.00 92.31 72 ALA A C 1
ATOM 565 O O . ALA A 1 72 ? -4.784 -2.686 26.579 1.00 92.31 72 ALA A O 1
ATOM 566 N N . ILE A 1 73 ? -6.597 -2.699 27.905 1.00 92.06 73 ILE A N 1
ATOM 567 C CA . ILE A 1 73 ? -5.872 -2.514 29.175 1.00 92.06 73 ILE A CA 1
ATOM 568 C C . ILE A 1 73 ? -5.186 -3.811 29.632 1.00 92.06 73 ILE A C 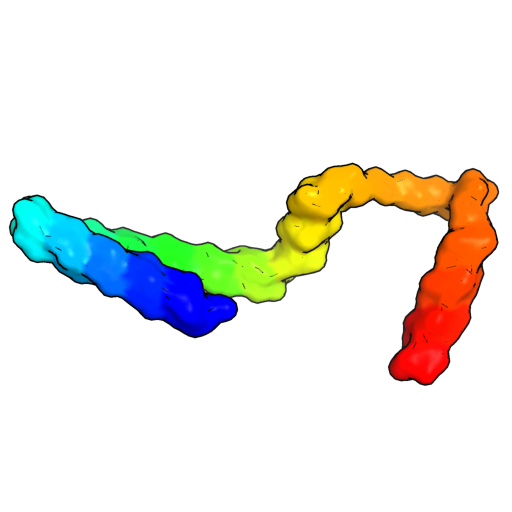1
ATOM 570 O O . ILE A 1 73 ? -4.142 -3.761 30.279 1.00 92.06 73 ILE A O 1
ATOM 574 N N . THR A 1 74 ? -5.785 -4.967 29.336 1.00 86.38 74 THR A N 1
ATOM 575 C CA . THR A 1 74 ? -5.289 -6.277 29.799 1.00 86.38 74 THR A CA 1
ATOM 576 C C . THR A 1 74 ? -4.237 -6.888 28.860 1.00 86.38 74 THR A C 1
ATOM 578 O O . THR A 1 74 ? -3.538 -7.819 29.263 1.00 86.38 74 THR A O 1
ATOM 581 N N . ALA A 1 75 ? -4.156 -6.406 27.616 1.00 56.22 75 ALA A N 1
ATOM 582 C CA . ALA A 1 75 ? -3.273 -6.914 26.563 1.00 56.22 75 AL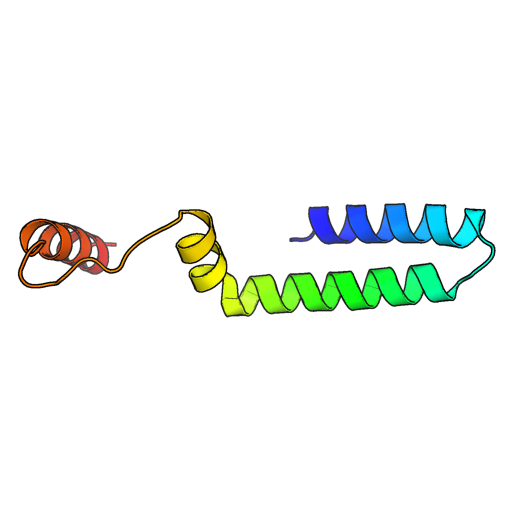A A CA 1
ATOM 583 C C . ALA A 1 75 ? -1.821 -6.419 26.664 1.00 56.22 75 ALA A C 1
ATOM 585 O O . ALA A 1 75 ? -1.596 -5.276 27.117 1.00 56.22 75 ALA A O 1
#

Secondary structure (DSSP, 8-state):
-HHHHHHHHHHHHHHHHHTT-HHHHHHHHHHHHHHHHHHHHTHHHHHHHHTT-----TTTSHHHHHHHHHHHHH-